Protein AF-A0AB72ZJM1-F1 (afdb_monomer)

Sequence (75 aa):
MLYREAIYNPDSPAARFAEAIVTKNRFGEYGTVYQEFQNGHFLAVDQLVAREASRMSKEAMKLPVREKRYSTANF

pLDDT: mean 88.53, std 11.81, range [52.94, 97.38]

Structure (mmCIF, N/CA/C/O backbone):
data_AF-A0AB72ZJM1-F1
#
_entry.id   AF-A0AB72ZJM1-F1
#
loop_
_atom_site.group_PDB
_atom_site.id
_atom_site.type_symbol
_atom_site.label_atom_id
_atom_site.label_alt_id
_atom_site.label_comp_id
_atom_site.label_asym_id
_atom_site.label_entity_id
_atom_site.label_seq_id
_atom_site.pdbx_PDB_ins_code
_atom_site.Cartn_x
_atom_site.Cartn_y
_atom_site.Cartn_z
_atom_site.occupancy
_atom_site.B_iso_or_equiv
_atom_site.auth_seq_id
_atom_site.auth_comp_id
_atom_site.auth_asym_id
_atom_site.auth_atom_id
_atom_site.pdbx_PDB_model_num
ATOM 1 N N . MET A 1 1 ? 1.582 9.689 3.644 1.00 92.81 1 MET A N 1
ATOM 2 C CA . MET A 1 1 ? 2.771 9.530 2.777 1.00 92.81 1 MET A CA 1
ATOM 3 C C . MET A 1 1 ? 2.521 8.352 1.855 1.00 92.81 1 MET A C 1
ATOM 5 O O . MET A 1 1 ? 1.979 7.366 2.335 1.00 92.81 1 MET A O 1
ATOM 9 N N . LEU A 1 2 ? 2.865 8.458 0.571 1.00 95.06 2 LEU A N 1
ATOM 10 C CA . LEU A 1 2 ? 2.733 7.352 -0.378 1.00 95.06 2 LEU A CA 1
ATOM 11 C C . LEU A 1 2 ? 4.105 6.717 -0.605 1.00 95.06 2 LEU A C 1
ATOM 13 O O . LEU A 1 2 ? 5.059 7.431 -0.911 1.00 95.06 2 LEU A O 1
ATOM 17 N N . TYR A 1 3 ? 4.192 5.400 -0.463 1.00 95.44 3 TYR A N 1
ATOM 18 C CA . TYR A 1 3 ? 5.400 4.631 -0.736 1.00 95.44 3 TYR A CA 1
ATOM 19 C C . TYR A 1 3 ? 5.097 3.509 -1.729 1.00 95.44 3 TYR A C 1
ATOM 21 O O . TYR A 1 3 ? 4.042 2.880 -1.665 1.00 95.44 3 TYR A O 1
ATOM 29 N N . ARG A 1 4 ? 6.005 3.283 -2.681 1.00 94.25 4 ARG A N 1
ATOM 30 C CA . ARG A 1 4 ? 5.870 2.248 -3.709 1.00 94.25 4 ARG A CA 1
ATOM 31 C C . ARG A 1 4 ? 7.174 1.485 -3.841 1.00 94.25 4 ARG A C 1
ATOM 33 O O . ARG A 1 4 ? 8.169 2.045 -4.294 1.00 94.25 4 ARG A O 1
ATOM 40 N N . GLU A 1 5 ? 7.125 0.203 -3.504 1.00 91.44 5 GLU A N 1
ATOM 41 C CA . GLU A 1 5 ? 8.290 -0.681 -3.537 1.00 91.44 5 GLU A CA 1
ATOM 42 C C . GLU A 1 5 ? 8.843 -0.836 -4.959 1.00 91.44 5 GLU A C 1
ATOM 44 O O . GLU A 1 5 ? 10.048 -0.736 -5.149 1.00 91.44 5 GLU A O 1
ATOM 49 N N . ALA A 1 6 ? 7.977 -0.969 -5.974 1.00 93.19 6 ALA A N 1
ATOM 50 C CA . ALA A 1 6 ? 8.392 -1.158 -7.370 1.00 93.19 6 ALA A CA 1
ATOM 51 C C . ALA A 1 6 ? 9.322 -0.067 -7.926 1.00 93.19 6 ALA A C 1
ATOM 53 O O . ALA A 1 6 ? 10.012 -0.309 -8.908 1.00 93.19 6 ALA A O 1
ATOM 54 N N . ILE A 1 7 ? 9.329 1.136 -7.338 1.00 92.44 7 ILE A N 1
ATOM 55 C CA . ILE A 1 7 ? 10.231 2.220 -7.758 1.00 92.44 7 ILE A CA 1
ATOM 56 C C . ILE A 1 7 ? 11.681 1.905 -7.356 1.00 92.44 7 ILE A C 1
ATOM 58 O O . ILE A 1 7 ? 12.613 2.316 -8.041 1.00 92.44 7 ILE A O 1
ATOM 62 N N . TYR A 1 8 ? 11.866 1.172 -6.258 1.00 90.31 8 TYR A N 1
ATOM 63 C CA . TYR A 1 8 ? 13.171 0.841 -5.691 1.00 90.31 8 TYR A CA 1
ATOM 64 C C . TYR A 1 8 ? 13.583 -0.604 -5.981 1.00 90.31 8 TYR A C 1
ATOM 66 O O . TYR A 1 8 ? 14.747 -0.859 -6.275 1.00 90.31 8 TYR A O 1
ATOM 74 N N . ASN A 1 9 ? 12.635 -1.539 -5.907 1.00 90.44 9 ASN A N 1
ATOM 75 C CA . ASN A 1 9 ? 12.834 -2.958 -6.168 1.00 90.44 9 ASN A CA 1
ATOM 76 C C . ASN A 1 9 ? 11.652 -3.521 -6.987 1.00 90.44 9 ASN A C 1
ATOM 78 O O . ASN A 1 9 ? 10.657 -3.973 -6.410 1.00 90.44 9 ASN A O 1
ATOM 82 N N . PRO A 1 10 ? 11.737 -3.481 -8.330 1.00 90.25 10 PRO A N 1
ATOM 83 C CA . PRO A 1 10 ? 10.681 -3.961 -9.224 1.00 90.25 10 PRO A CA 1
ATOM 84 C C . PRO A 1 10 ? 10.352 -5.451 -9.069 1.00 90.25 10 PRO A C 1
ATOM 86 O O . PRO A 1 10 ? 9.206 -5.839 -9.279 1.00 90.25 10 PRO A O 1
ATOM 89 N N . ASP A 1 11 ? 11.330 -6.264 -8.666 1.00 91.00 11 ASP A N 1
ATOM 90 C CA . ASP A 1 11 ? 11.191 -7.720 -8.534 1.00 91.00 11 ASP A CA 1
ATOM 91 C C . ASP A 1 11 ? 10.710 -8.146 -7.138 1.00 91.00 11 ASP A C 1
ATOM 93 O O . ASP A 1 11 ? 10.567 -9.335 -6.841 1.00 91.00 11 ASP A O 1
ATOM 97 N N . SER A 1 12 ? 10.457 -7.178 -6.253 1.00 91.06 12 SER A N 1
ATOM 98 C CA . SER A 1 12 ? 9.959 -7.449 -4.912 1.00 91.06 12 SER A CA 1
ATOM 99 C C . SER A 1 12 ? 8.586 -8.135 -4.943 1.00 91.06 12 SER A C 1
ATOM 101 O O . SER A 1 12 ? 7.711 -7.742 -5.723 1.00 91.06 12 SER A O 1
ATOM 103 N N . PRO A 1 13 ? 8.304 -9.065 -4.006 1.00 92.19 13 PRO A N 1
ATOM 104 C CA . PRO A 1 13 ? 6.950 -9.587 -3.818 1.00 92.19 13 PRO A CA 1
ATOM 105 C C . PRO A 1 13 ? 5.907 -8.482 -3.563 1.00 92.19 13 PRO A C 1
ATOM 107 O O . PRO A 1 13 ? 4.729 -8.670 -3.872 1.00 92.19 13 PRO A O 1
ATOM 110 N N . ALA A 1 14 ? 6.327 -7.322 -3.044 1.00 94.31 14 ALA A N 1
ATOM 111 C CA . ALA A 1 14 ? 5.470 -6.177 -2.756 1.00 94.31 14 ALA A CA 1
ATOM 112 C C . ALA A 1 14 ? 5.400 -5.134 -3.887 1.00 94.31 14 ALA A C 1
ATOM 114 O O . ALA A 1 14 ? 4.699 -4.136 -3.742 1.00 94.31 14 ALA A O 1
ATOM 115 N N . ALA A 1 15 ? 6.076 -5.347 -5.023 1.00 94.44 15 ALA A N 1
ATOM 116 C CA . ALA A 1 15 ? 6.188 -4.365 -6.107 1.00 94.44 15 ALA A CA 1
ATOM 117 C C . ALA A 1 15 ? 4.827 -3.867 -6.636 1.00 94.44 15 ALA A C 1
ATOM 119 O O . ALA A 1 15 ? 4.656 -2.688 -6.952 1.00 94.44 15 ALA A O 1
ATOM 120 N N . ARG A 1 16 ? 3.827 -4.752 -6.683 1.00 94.44 16 ARG A N 1
ATOM 121 C CA . ARG A 1 16 ? 2.471 -4.418 -7.147 1.00 94.44 16 ARG A CA 1
ATOM 122 C C . ARG A 1 16 ? 1.672 -3.550 -6.163 1.00 94.44 16 ARG A C 1
ATOM 124 O O . ARG A 1 16 ? 0.661 -2.966 -6.546 1.00 94.44 16 ARG A O 1
ATOM 131 N N . PHE A 1 17 ? 2.109 -3.450 -4.907 1.00 96.44 17 PHE A N 1
ATOM 132 C CA . PHE A 1 17 ? 1.395 -2.730 -3.858 1.00 96.44 17 PHE A CA 1
ATOM 133 C C . PHE A 1 17 ? 1.966 -1.326 -3.633 1.00 96.44 17 PHE A C 1
ATOM 135 O O . PHE A 1 17 ? 3.163 -1.058 -3.760 1.00 96.44 17 PHE A O 1
ATOM 142 N N . ALA A 1 18 ? 1.075 -0.414 -3.271 1.00 96.69 18 ALA A N 1
ATOM 143 C CA . ALA A 1 18 ? 1.372 0.913 -2.774 1.00 96.69 18 ALA A CA 1
ATOM 144 C C . ALA A 1 18 ? 0.966 1.004 -1.298 1.00 96.69 18 ALA A C 1
ATOM 146 O O . ALA A 1 18 ? -0.131 0.596 -0.914 1.00 96.69 18 ALA A O 1
ATOM 147 N N . GLU A 1 19 ? 1.851 1.565 -0.479 1.00 96.62 19 GLU A N 1
ATOM 148 C CA . GLU A 1 19 ? 1.637 1.806 0.945 1.00 96.62 19 GLU A CA 1
ATOM 149 C C . GLU A 1 19 ? 1.171 3.257 1.147 1.00 96.62 19 GLU A C 1
ATOM 151 O O . GLU A 1 19 ? 1.924 4.215 0.939 1.00 96.62 19 GLU A O 1
ATOM 156 N N . ALA A 1 20 ? -0.078 3.430 1.575 1.00 96.19 20 ALA A N 1
ATOM 157 C CA . ALA A 1 20 ? -0.626 4.690 2.054 1.00 96.19 20 ALA A CA 1
ATOM 158 C C . ALA A 1 20 ? -0.411 4.784 3.571 1.00 96.19 20 ALA A C 1
ATOM 160 O O . ALA A 1 20 ? -1.187 4.272 4.379 1.00 96.19 20 ALA A O 1
ATOM 161 N N . ILE A 1 21 ? 0.682 5.437 3.962 1.00 96.38 21 ILE A N 1
ATOM 162 C CA . ILE A 1 21 ? 1.114 5.546 5.356 1.00 96.38 21 ILE A CA 1
ATOM 163 C C . ILE A 1 21 ? 0.470 6.788 5.975 1.00 96.38 21 ILE A C 1
ATOM 165 O O . ILE A 1 21 ? 0.810 7.933 5.639 1.00 96.38 21 ILE A O 1
ATOM 169 N N . VAL A 1 22 ? -0.470 6.559 6.884 1.00 96.12 22 VAL A N 1
ATOM 170 C CA . VAL A 1 22 ? -1.185 7.584 7.642 1.00 96.12 22 VAL A CA 1
ATOM 171 C C . VAL A 1 22 ? -0.328 7.978 8.840 1.00 96.12 22 VAL A C 1
ATOM 173 O O . VAL A 1 22 ? -0.359 7.342 9.889 1.00 96.12 22 VAL A O 1
ATOM 176 N N . THR A 1 23 ? 0.460 9.038 8.668 1.00 95.69 23 THR A N 1
ATOM 177 C CA . THR A 1 23 ? 1.353 9.572 9.712 1.00 95.69 23 THR A CA 1
ATOM 178 C C . THR A 1 23 ? 0.722 10.688 10.542 1.00 95.69 23 THR A C 1
ATOM 180 O O . THR A 1 23 ? 1.217 11.006 11.618 1.00 95.69 23 THR A O 1
ATOM 183 N N . LYS A 1 24 ? -0.356 11.312 10.049 1.00 95.19 24 LYS A N 1
ATOM 184 C CA . LYS A 1 24 ? -1.073 12.398 10.726 1.00 95.19 24 LYS A CA 1
ATOM 185 C C . LYS A 1 24 ? -2.580 12.198 10.570 1.00 95.19 24 LYS A C 1
ATOM 187 O O . LYS A 1 24 ? -3.078 12.201 9.449 1.00 95.19 24 LYS A O 1
ATOM 192 N N . ASN A 1 25 ? -3.289 12.054 11.687 1.00 94.56 25 ASN A N 1
ATOM 193 C CA . ASN A 1 25 ? -4.735 11.869 11.756 1.00 94.56 25 ASN A CA 1
ATOM 194 C C . ASN A 1 25 ? -5.257 12.572 13.021 1.00 94.56 25 ASN A C 1
ATOM 196 O O . ASN A 1 25 ? -4.608 12.521 14.062 1.00 94.56 25 ASN A O 1
ATOM 200 N N . ARG A 1 26 ? -6.391 13.275 12.922 1.00 94.69 26 ARG A N 1
ATOM 201 C CA . ARG A 1 26 ? -7.005 13.995 14.054 1.00 94.69 26 ARG A CA 1
ATOM 202 C C . ARG A 1 26 ? -8.052 13.175 14.803 1.00 94.69 26 ARG A C 1
ATOM 204 O O . ARG A 1 26 ? -8.335 13.496 15.949 1.00 94.69 26 ARG A O 1
ATOM 211 N N . PHE A 1 27 ? -8.651 12.187 14.145 1.00 94.38 27 PHE A N 1
ATOM 212 C CA . PHE A 1 27 ? -9.897 11.566 14.603 1.00 94.38 27 PHE A CA 1
ATOM 213 C C . PHE A 1 27 ? -9.842 10.035 14.609 1.00 94.38 27 PHE A C 1
ATOM 215 O O . PHE A 1 27 ? -10.864 9.389 14.800 1.00 94.38 27 PHE A O 1
ATOM 222 N N . GLY A 1 28 ? -8.669 9.444 14.385 1.00 91.88 28 GLY A N 1
ATOM 223 C CA . GLY A 1 28 ? -8.525 7.997 14.324 1.00 91.88 28 GLY A CA 1
ATOM 224 C C . GLY A 1 28 ? -7.078 7.548 14.412 1.00 91.88 28 GLY A C 1
ATOM 225 O O . GLY A 1 28 ? -6.174 8.341 14.684 1.00 91.88 28 GLY A O 1
ATOM 226 N N . GLU A 1 29 ? -6.880 6.260 14.167 1.00 93.88 29 GLU A N 1
ATOM 227 C CA . GLU A 1 29 ? -5.581 5.622 14.303 1.00 93.88 29 GLU A CA 1
ATOM 228 C C . GLU A 1 29 ? -4.618 5.994 13.171 1.00 93.88 29 GLU A C 1
ATOM 230 O O . GLU A 1 29 ? -5.001 6.394 12.062 1.00 93.88 29 GLU A O 1
ATOM 235 N N . TYR A 1 30 ? -3.336 5.860 13.496 1.00 95.31 30 TYR A N 1
ATOM 236 C CA . TYR A 1 30 ? -2.251 5.834 12.530 1.00 95.31 30 TYR A CA 1
ATOM 237 C C . TYR A 1 30 ? -2.096 4.425 11.979 1.00 95.31 30 TYR A C 1
ATOM 239 O O . TYR A 1 30 ? -2.448 3.444 12.630 1.00 95.31 30 TYR A O 1
ATOM 247 N N . GLY A 1 31 ? -1.511 4.307 10.796 1.00 95.00 31 GLY A N 1
ATOM 248 C CA . GLY A 1 31 ? -1.294 2.995 10.214 1.00 95.00 31 GLY A CA 1
ATOM 249 C C . GLY A 1 31 ? -0.852 3.054 8.772 1.00 95.00 31 GLY A C 1
ATOM 250 O O . GLY A 1 31 ? -0.591 4.119 8.214 1.00 95.00 31 GLY A O 1
ATOM 251 N N . THR A 1 32 ? -0.760 1.876 8.174 1.00 96.25 32 THR A N 1
ATOM 252 C CA . THR A 1 32 ? -0.475 1.721 6.751 1.00 96.25 32 THR A CA 1
ATOM 253 C C . THR A 1 32 ? -1.628 0.973 6.119 1.00 96.25 32 THR A C 1
ATOM 255 O O . THR A 1 32 ? -1.981 -0.112 6.578 1.00 96.25 32 THR A O 1
ATOM 258 N N . VAL A 1 33 ? -2.204 1.570 5.082 1.00 96.19 33 VAL A N 1
ATOM 259 C CA . VAL A 1 33 ? -3.203 0.935 4.225 1.00 96.19 33 VAL A CA 1
ATOM 260 C C . VAL A 1 33 ? -2.522 0.569 2.919 1.00 96.19 33 VAL A C 1
ATOM 262 O O . VAL A 1 33 ? -1.730 1.348 2.389 1.00 96.19 33 VAL A O 1
ATOM 265 N N . TYR A 1 34 ? -2.823 -0.610 2.403 1.00 97.38 34 TYR A N 1
ATOM 266 C CA . TYR A 1 34 ? -2.264 -1.109 1.158 1.00 97.38 34 TYR A CA 1
ATOM 267 C C . TYR A 1 34 ? -3.289 -0.977 0.037 1.00 97.38 34 TYR A C 1
ATOM 269 O O . TYR A 1 34 ? -4.480 -1.215 0.239 1.00 97.38 34 TYR A O 1
ATOM 277 N N . GLN A 1 35 ? -2.833 -0.612 -1.152 1.00 96.94 35 GLN A N 1
ATOM 278 C CA . GLN A 1 35 ? -3.633 -0.634 -2.375 1.00 96.94 35 GLN A CA 1
ATOM 279 C C . GLN A 1 35 ? -2.800 -1.235 -3.497 1.00 96.94 35 GLN A C 1
ATOM 281 O O . GLN A 1 35 ? -1.589 -1.027 -3.542 1.00 96.94 35 GLN A O 1
ATOM 286 N N . GLU A 1 36 ? -3.416 -1.984 -4.402 1.00 96.25 36 GLU A N 1
ATOM 287 C CA . GLU A 1 36 ? -2.712 -2.413 -5.608 1.00 96.25 36 GLU A CA 1
ATOM 288 C C . GLU A 1 36 ? -2.625 -1.231 -6.576 1.00 96.25 36 GLU A C 1
ATOM 290 O O . GLU A 1 36 ? -3.579 -0.466 -6.719 1.00 96.25 36 GLU A O 1
ATOM 295 N N . PHE A 1 37 ? -1.465 -1.043 -7.203 1.00 95.44 37 PHE A N 1
ATOM 296 C CA . PHE A 1 37 ? -1.260 0.024 -8.174 1.00 95.44 37 PHE A CA 1
ATOM 297 C 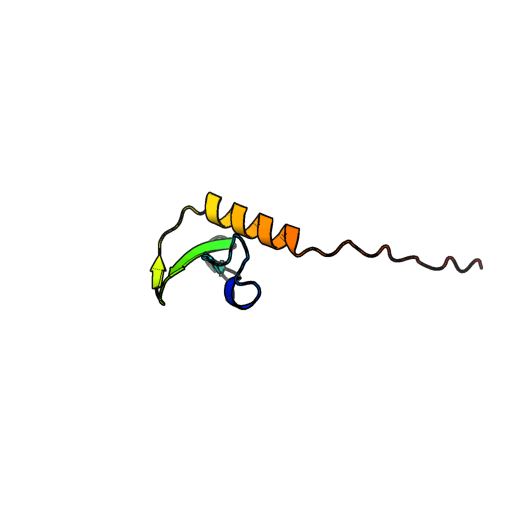C . PHE A 1 37 ? -0.971 -0.569 -9.545 1.00 95.44 37 PHE A C 1
ATOM 299 O O . PHE A 1 37 ? 0.129 -1.059 -9.807 1.00 95.44 37 PHE A O 1
ATOM 306 N N . GLN A 1 38 ? -1.949 -0.468 -10.438 1.00 94.12 38 GLN A N 1
ATOM 307 C CA . GLN A 1 38 ? -1.873 -1.020 -11.783 1.00 94.12 38 GLN A CA 1
ATOM 308 C C . GLN A 1 38 ? -2.222 0.062 -12.802 1.00 94.12 38 GLN A C 1
ATOM 310 O O . GLN A 1 38 ? -3.261 0.710 -12.705 1.00 94.12 38 GLN A O 1
ATOM 315 N N . ASN A 1 39 ? -1.345 0.275 -13.788 1.00 92.62 39 ASN A N 1
ATOM 316 C CA . ASN A 1 39 ? -1.578 1.190 -14.914 1.00 92.62 39 ASN A CA 1
ATOM 317 C C . ASN A 1 39 ? -2.073 2.591 -14.498 1.00 92.62 39 ASN A C 1
ATOM 319 O O . ASN A 1 39 ? -2.985 3.142 -15.111 1.00 92.62 39 ASN A O 1
ATOM 323 N N . GLY A 1 40 ? -1.513 3.157 -13.425 1.00 92.88 40 GLY A N 1
ATOM 324 C CA . GLY A 1 40 ? -1.887 4.492 -12.944 1.00 92.88 40 GLY A CA 1
ATOM 325 C C . GLY A 1 40 ? -3.075 4.540 -11.977 1.00 92.88 40 GLY A C 1
ATOM 326 O O . GLY A 1 40 ? -3.392 5.621 -11.489 1.00 92.88 40 GLY A O 1
ATOM 327 N N . HIS A 1 41 ? -3.713 3.407 -11.674 1.00 95.81 41 HIS A N 1
ATOM 328 C CA . HIS A 1 41 ? -4.931 3.343 -10.865 1.00 95.81 41 HIS A CA 1
ATOM 329 C C . HIS A 1 41 ? -4.708 2.571 -9.565 1.00 95.81 41 HIS A C 1
ATOM 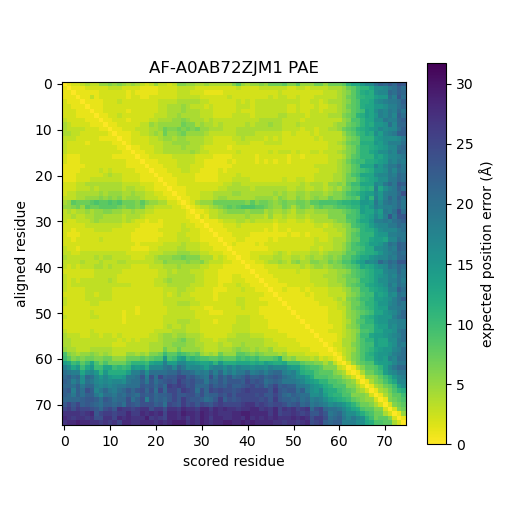331 O O . HIS A 1 41 ? -3.951 1.600 -9.529 1.00 95.81 41 HIS A O 1
ATOM 337 N N . PHE A 1 42 ? -5.398 3.004 -8.506 1.00 96.62 42 PHE A N 1
ATOM 338 C CA . PHE A 1 42 ? -5.435 2.309 -7.223 1.00 96.62 42 PHE A CA 1
ATOM 339 C C . PHE A 1 42 ? -6.619 1.348 -7.178 1.00 96.62 42 PHE A C 1
ATOM 341 O O . PHE A 1 42 ? -7.762 1.752 -7.398 1.00 96.62 42 PHE A O 1
ATOM 348 N N . LEU A 1 43 ? -6.338 0.089 -6.866 1.00 96.62 43 LEU A N 1
ATOM 349 C CA . LEU A 1 43 ? -7.318 -0.981 -6.757 1.00 96.62 43 LEU A CA 1
ATOM 350 C C . LEU A 1 43 ? -7.404 -1.474 -5.311 1.00 96.62 43 LEU A C 1
ATOM 352 O O . LEU A 1 43 ? -6.433 -1.430 -4.545 1.00 96.62 43 LEU A O 1
ATOM 356 N N . ALA A 1 44 ? -8.597 -1.933 -4.938 1.00 96.50 44 ALA A N 1
ATOM 357 C CA . ALA A 1 44 ? -8.813 -2.569 -3.650 1.00 96.50 44 ALA A CA 1
ATOM 358 C C . ALA A 1 44 ? -8.019 -3.879 -3.576 1.00 96.50 44 ALA A C 1
ATOM 360 O O . ALA A 1 44 ? -7.950 -4.630 -4.544 1.00 96.50 44 ALA A O 1
ATOM 361 N N . VAL A 1 45 ? -7.441 -4.150 -2.409 1.00 96.62 45 VAL A N 1
ATOM 362 C CA . VAL A 1 45 ? -6.636 -5.345 -2.159 1.00 96.62 45 VAL A CA 1
ATOM 363 C C . VAL A 1 45 ? -6.890 -5.857 -0.750 1.00 96.62 45 VAL A C 1
ATOM 365 O O . VAL A 1 45 ? -7.178 -5.076 0.167 1.00 96.62 45 VAL A O 1
ATOM 368 N N . ASP A 1 46 ? -6.744 -7.167 -0.575 1.00 97.12 46 ASP A N 1
ATOM 369 C CA . ASP A 1 46 ? -6.677 -7.777 0.746 1.00 97.12 46 ASP A CA 1
ATOM 370 C C . ASP A 1 46 ? -5.468 -7.226 1.522 1.00 97.12 46 ASP A C 1
ATOM 372 O O . ASP A 1 46 ? -4.306 -7.372 1.128 1.00 97.12 46 ASP A O 1
ATOM 376 N N . GLN A 1 47 ? -5.763 -6.574 2.647 1.00 96.75 47 GLN A N 1
ATOM 377 C CA . GLN A 1 47 ? -4.764 -5.922 3.485 1.00 96.75 47 GLN A CA 1
ATOM 378 C C . GLN A 1 47 ? -3.803 -6.920 4.134 1.00 96.75 47 GLN A C 1
ATOM 380 O O . GLN A 1 47 ? -2.646 -6.575 4.366 1.00 96.75 47 GLN A O 1
ATOM 385 N N . LEU A 1 48 ? -4.251 -8.140 4.441 1.00 96.69 48 LEU A N 1
ATOM 386 C CA . LEU A 1 48 ? -3.409 -9.161 5.060 1.00 96.69 48 LEU A CA 1
ATOM 387 C C . LEU A 1 48 ? -2.364 -9.657 4.068 1.00 96.69 48 LEU A C 1
ATOM 389 O O . LEU A 1 48 ? -1.178 -9.656 4.394 1.00 96.69 48 LEU A O 1
ATOM 393 N N . VAL A 1 49 ? -2.796 -9.974 2.847 1.00 95.81 49 VAL A N 1
ATOM 394 C CA . VAL A 1 49 ? -1.914 -10.433 1.765 1.00 95.81 49 VAL A CA 1
ATOM 395 C C . VAL A 1 49 ? -0.874 -9.367 1.429 1.00 95.81 49 VAL A C 1
ATOM 397 O O . VAL A 1 49 ? 0.324 -9.651 1.380 1.00 95.81 49 VAL A O 1
ATOM 400 N N . ALA A 1 50 ? -1.310 -8.118 1.252 1.00 95.88 50 ALA A N 1
ATOM 401 C CA . ALA A 1 50 ? -0.400 -7.024 0.933 1.00 95.88 50 ALA A CA 1
ATOM 402 C C . ALA A 1 50 ? 0.590 -6.748 2.077 1.00 95.88 50 ALA A C 1
ATOM 404 O O . ALA A 1 50 ? 1.786 -6.569 1.839 1.00 95.88 50 ALA A O 1
ATOM 405 N N . ARG A 1 51 ? 0.125 -6.797 3.331 1.00 96.12 51 ARG A N 1
ATOM 406 C CA . ARG A 1 51 ? 0.982 -6.644 4.512 1.00 96.12 51 ARG A CA 1
ATOM 407 C C . ARG A 1 51 ? 2.040 -7.742 4.602 1.00 96.12 51 ARG A C 1
ATOM 409 O O . ARG A 1 51 ? 3.183 -7.445 4.946 1.00 96.12 51 ARG A O 1
ATOM 416 N N . GLU A 1 52 ? 1.681 -8.991 4.323 1.00 96.12 52 GLU A N 1
ATOM 417 C CA . GLU A 1 52 ? 2.623 -10.114 4.338 1.00 96.12 52 GLU A CA 1
ATOM 418 C C . GLU A 1 52 ? 3.677 -9.985 3.238 1.00 96.12 52 GLU A C 1
ATOM 420 O O . GLU A 1 52 ? 4.868 -10.110 3.529 1.00 96.12 52 GLU A O 1
ATOM 425 N N . ALA A 1 53 ? 3.271 -9.632 2.016 1.00 94.62 53 ALA A N 1
ATOM 426 C CA . ALA A 1 53 ? 4.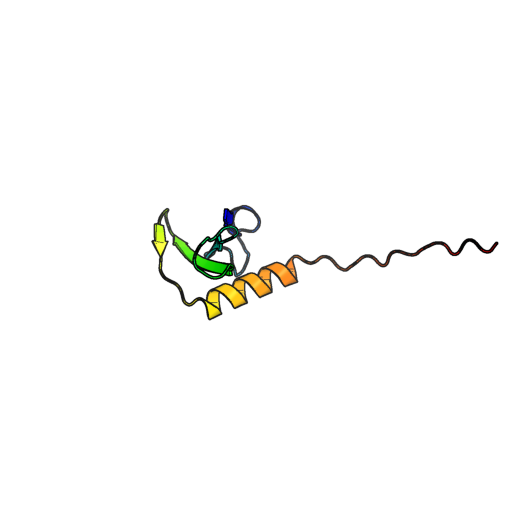195 -9.376 0.915 1.00 94.62 53 ALA A CA 1
ATOM 427 C C . ALA A 1 53 ? 5.173 -8.231 1.238 1.00 94.62 53 ALA A C 1
ATOM 429 O O . ALA A 1 53 ? 6.386 -8.378 1.063 1.00 94.62 53 ALA A O 1
ATOM 430 N N . SER A 1 54 ? 4.671 -7.116 1.783 1.00 93.94 54 SER A N 1
ATOM 431 C CA . SER A 1 54 ? 5.503 -5.996 2.241 1.00 93.94 54 SER A CA 1
ATOM 432 C C . SER A 1 54 ? 6.452 -6.394 3.372 1.00 93.94 54 SER A C 1
ATOM 434 O O . SER A 1 54 ? 7.602 -5.954 3.389 1.00 93.94 54 SER A O 1
ATOM 436 N N . ARG A 1 55 ? 6.016 -7.243 4.314 1.00 94.00 55 ARG A N 1
ATOM 437 C CA . ARG A 1 55 ? 6.886 -7.762 5.381 1.00 94.00 55 ARG A CA 1
ATOM 438 C C . ARG A 1 55 ? 8.02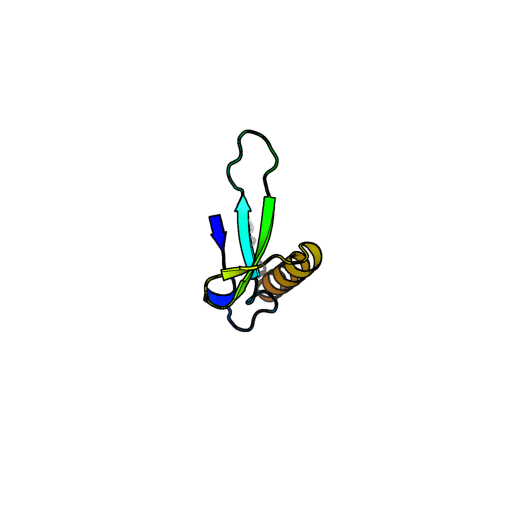9 -8.591 4.800 1.00 94.00 55 ARG A C 1
ATOM 440 O O . ARG A 1 55 ? 9.177 -8.344 5.157 1.00 9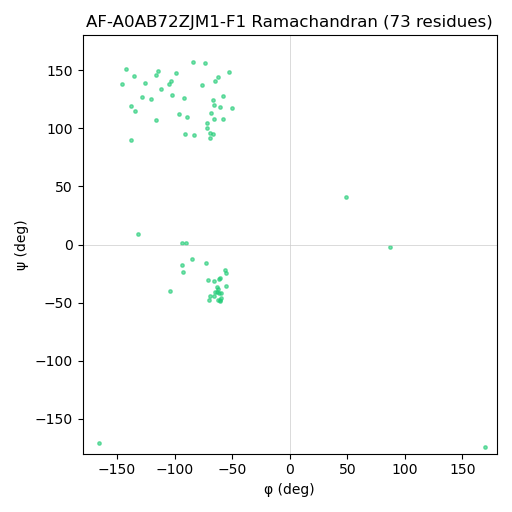4.00 55 ARG A O 1
ATOM 447 N N . MET A 1 56 ? 7.725 -9.516 3.889 1.00 91.12 56 MET A N 1
ATOM 448 C CA . MET A 1 56 ? 8.733 -10.355 3.234 1.00 91.12 56 MET A CA 1
ATOM 449 C C . MET A 1 56 ? 9.759 -9.517 2.464 1.00 91.12 56 MET A C 1
ATOM 451 O O . MET A 1 56 ? 10.954 -9.784 2.573 1.00 91.12 56 MET A O 1
ATOM 455 N N . SER A 1 57 ? 9.324 -8.466 1.753 1.00 89.56 57 SER A N 1
ATOM 456 C CA . SER A 1 57 ? 10.256 -7.545 1.080 1.00 89.56 57 SER A CA 1
ATOM 457 C C . SER A 1 57 ? 11.193 -6.856 2.076 1.00 89.56 57 SER A C 1
ATOM 459 O O . SER A 1 57 ? 12.411 -6.854 1.903 1.00 89.56 57 SER A O 1
ATOM 461 N N . LYS A 1 58 ? 10.637 -6.322 3.173 1.00 88.12 58 LYS A N 1
ATOM 462 C CA . LYS A 1 58 ? 11.407 -5.621 4.215 1.00 8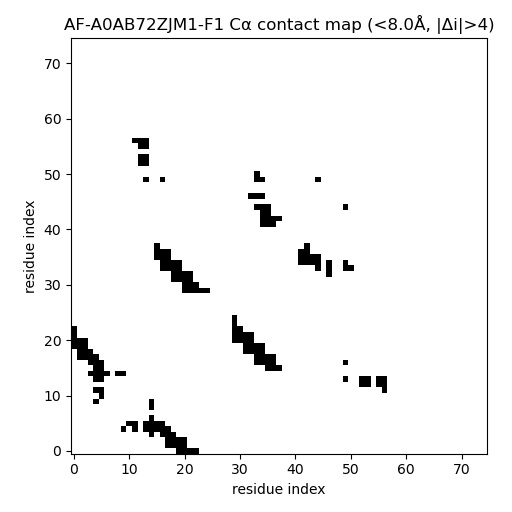8.12 58 LYS A CA 1
ATOM 463 C C . LYS A 1 58 ? 12.410 -6.543 4.913 1.00 88.12 58 LYS A C 1
ATOM 465 O O . LYS A 1 58 ? 13.498 -6.095 5.267 1.00 88.12 58 LYS A O 1
ATOM 470 N N . GLU A 1 59 ? 12.062 -7.810 5.121 1.00 87.25 59 GLU A N 1
ATOM 471 C CA . GLU A 1 59 ? 12.968 -8.818 5.682 1.00 87.25 59 GLU A CA 1
ATOM 472 C C . GLU A 1 59 ? 14.095 -9.177 4.712 1.00 87.25 59 GLU A C 1
ATOM 474 O O . GLU A 1 59 ? 15.252 -9.185 5.124 1.00 87.25 59 GLU A O 1
ATOM 479 N N . ALA A 1 60 ? 13.787 -9.373 3.427 1.00 82.19 60 ALA A N 1
ATOM 480 C CA . ALA A 1 60 ? 14.794 -9.633 2.399 1.00 82.19 60 ALA A CA 1
ATOM 481 C C . ALA A 1 60 ? 15.790 -8.469 2.234 1.00 82.19 60 ALA A C 1
ATOM 483 O O . ALA A 1 60 ? 16.953 -8.688 1.902 1.00 82.19 60 ALA A O 1
ATOM 484 N N . MET A 1 61 ? 15.354 -7.233 2.497 1.00 75.25 61 MET A N 1
ATOM 485 C CA . MET A 1 61 ? 16.183 -6.032 2.366 1.00 75.25 61 MET A CA 1
ATOM 486 C C . MET A 1 61 ? 17.051 -5.732 3.601 1.00 75.25 61 MET A C 1
ATOM 488 O O . MET A 1 61 ? 17.968 -4.909 3.527 1.00 75.25 61 MET A O 1
ATOM 492 N N . LYS A 1 62 ? 16.813 -6.389 4.747 1.00 75.19 62 LYS A N 1
ATOM 493 C CA . LYS A 1 62 ? 17.679 -6.252 5.928 1.00 75.19 62 LYS A CA 1
ATOM 494 C C . LYS A 1 62 ? 19.007 -6.972 5.681 1.00 75.19 62 LYS A C 1
ATOM 496 O O . LYS A 1 62 ? 19.117 -8.182 5.842 1.00 75.19 62 LYS A O 1
ATOM 501 N N . LEU A 1 63 ? 20.038 -6.199 5.341 1.00 59.66 63 LEU A N 1
ATOM 502 C CA . LEU A 1 63 ? 21.433 -6.652 5.356 1.00 59.66 63 LEU A CA 1
ATOM 503 C C . LEU A 1 63 ? 21.795 -7.256 6.730 1.00 59.66 63 LEU A C 1
ATOM 505 O O . LEU A 1 63 ? 21.283 -6.781 7.752 1.00 59.66 63 LEU A O 1
ATOM 509 N N . PRO A 1 64 ? 22.699 -8.256 6.793 1.00 62.56 64 PRO A N 1
ATOM 510 C CA . PRO A 1 64 ? 23.140 -8.811 8.065 1.00 62.56 64 PRO A CA 1
ATOM 511 C C . PRO A 1 64 ? 23.746 -7.694 8.918 1.00 62.56 64 PRO A C 1
ATOM 513 O O . PRO A 1 64 ? 24.614 -6.944 8.463 1.00 62.56 64 PRO A O 1
ATOM 516 N N . VAL A 1 65 ? 23.262 -7.564 10.155 1.00 63.06 65 VAL A N 1
ATOM 517 C CA . VAL A 1 65 ? 23.775 -6.591 11.123 1.00 63.06 65 VAL A CA 1
ATOM 518 C C . VAL A 1 65 ? 25.263 -6.873 11.310 1.00 63.06 65 VAL A C 1
ATOM 520 O O . VAL A 1 65 ? 25.644 -7.881 11.898 1.00 63.06 65 VAL A O 1
ATOM 523 N N . ARG A 1 66 ? 26.121 -5.998 10.779 1.00 64.12 66 ARG A N 1
ATOM 524 C CA . ARG A 1 66 ? 27.565 -6.093 10.985 1.00 64.12 66 ARG A CA 1
ATOM 525 C C . ARG A 1 66 ? 27.817 -5.848 12.472 1.00 64.12 66 ARG A C 1
ATOM 527 O O . ARG A 1 66 ? 27.622 -4.725 12.938 1.00 64.12 66 ARG A O 1
ATOM 534 N N . GLU A 1 67 ? 28.184 -6.894 13.215 1.00 68.56 67 GLU A N 1
ATOM 535 C CA . GLU A 1 67 ? 28.521 -6.784 14.637 1.00 68.56 67 GLU A CA 1
ATOM 536 C C . GLU A 1 67 ? 29.529 -5.649 14.829 1.00 68.56 67 GLU A C 1
ATOM 538 O O . GLU A 1 67 ? 30.639 -5.670 14.284 1.00 68.56 67 GLU A O 1
ATOM 543 N N . LYS A 1 68 ? 29.129 -4.623 15.587 1.00 67.38 68 LYS A N 1
ATOM 544 C CA . LYS A 1 68 ? 30.035 -3.552 15.991 1.00 67.38 68 LYS A CA 1
ATOM 545 C C . LYS A 1 68 ? 31.026 -4.156 16.981 1.00 67.38 68 LYS A C 1
ATOM 547 O O . LYS A 1 68 ? 30.7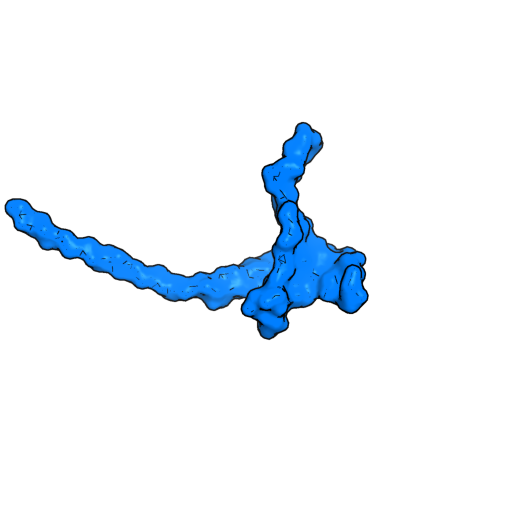30 -4.283 18.164 1.00 67.38 68 LYS A O 1
ATOM 552 N N . ARG A 1 69 ? 32.199 -4.553 16.485 1.00 68.19 69 ARG A N 1
ATOM 553 C CA . ARG A 1 69 ? 33.341 -4.935 17.320 1.00 68.19 69 ARG A CA 1
ATOM 554 C C . ARG A 1 69 ? 33.865 -3.673 17.995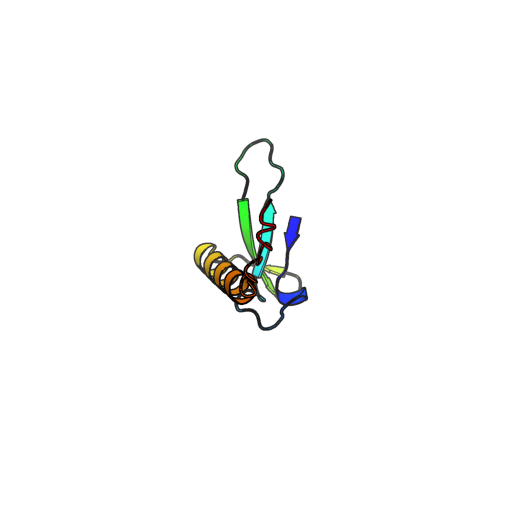 1.00 68.19 69 ARG A C 1
ATOM 556 O O . ARG A 1 69 ? 34.660 -2.941 17.413 1.00 68.19 69 ARG A O 1
ATOM 563 N N . TYR A 1 70 ? 33.362 -3.379 19.188 1.00 73.69 70 TYR A N 1
ATOM 564 C CA . TYR A 1 70 ? 33.951 -2.353 20.038 1.00 73.69 70 TYR A CA 1
ATOM 565 C C . TYR A 1 70 ? 35.337 -2.840 20.472 1.00 73.69 70 TYR A C 1
ATOM 567 O O . TYR A 1 70 ? 35.469 -3.941 21.004 1.00 73.69 70 TYR A O 1
ATOM 575 N N . SER A 1 71 ? 36.377 -2.047 20.215 1.00 72.81 71 SER A N 1
ATOM 576 C CA . SER A 1 71 ? 37.706 -2.304 20.764 1.00 72.81 71 SER A CA 1
ATOM 577 C C . SER A 1 71 ? 37.650 -2.066 22.269 1.00 72.81 71 SER A C 1
ATOM 579 O O . SER A 1 71 ? 37.447 -0.932 22.704 1.00 72.81 71 SER A O 1
ATOM 581 N N . THR A 1 72 ? 37.819 -3.114 23.068 1.00 67.00 72 THR A N 1
ATOM 582 C CA . THR A 1 72 ? 38.046 -2.977 24.508 1.00 67.00 72 THR A CA 1
ATOM 583 C C . THR A 1 72 ? 39.407 -2.319 24.712 1.00 67.00 72 THR A C 1
ATOM 585 O O . THR A 1 72 ? 40.440 -2.984 24.657 1.00 67.00 72 THR A O 1
ATOM 588 N N . ALA A 1 73 ? 39.423 -0.998 24.884 1.00 64.19 73 ALA A N 1
ATOM 589 C CA . ALA A 1 73 ? 40.581 -0.312 25.432 1.00 64.19 73 ALA A CA 1
ATOM 590 C C . ALA A 1 73 ? 40.640 -0.663 26.924 1.00 64.19 73 ALA A C 1
ATOM 592 O O . ALA A 1 73 ? 39.814 -0.194 27.707 1.00 64.19 73 ALA A O 1
ATOM 593 N N . ASN A 1 74 ? 41.562 -1.554 27.287 1.00 57.69 74 ASN A N 1
ATOM 594 C CA . ASN A 1 74 ? 41.918 -1.792 28.680 1.00 57.69 74 ASN A CA 1
ATOM 595 C C . ASN A 1 74 ? 42.567 -0.507 29.217 1.00 57.69 74 ASN A C 1
ATOM 597 O O . ASN A 1 74 ? 43.556 -0.047 28.642 1.00 57.69 74 ASN A O 1
ATOM 601 N N . PHE A 1 75 ? 41.958 0.070 30.254 1.00 52.94 75 PHE A N 1
ATOM 602 C CA . PHE A 1 75 ? 42.543 1.130 31.077 1.00 52.94 75 PHE A CA 1
ATOM 603 C C . PHE A 1 75 ? 43.516 0.536 32.094 1.00 52.94 75 PHE A C 1
ATOM 605 O O . PHE A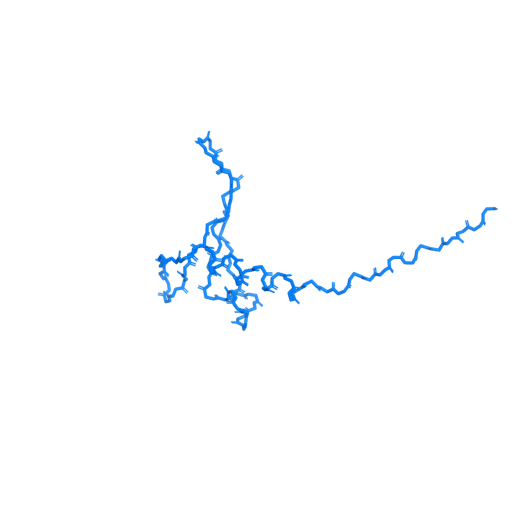 1 75 ? 43.243 -0.592 32.568 1.00 52.94 75 PHE A O 1
#

Nearest PDB structures (foldseek):
  2q6t-assembly1_A  TM=9.039E-01  e=2.064E-02  Thermus aquaticus
  7t22-assembly1_F  TM=9.222E-01  e=5.248E-02  Escherichia coli K-12
  2q6t-assembly2_B  TM=8.507E-01  e=3.079E-02  Thermus aquaticus
  4nmn-assembly1_A  TM=8.755E-01  e=2.431E-01  Aquifex aeolicus VF5
  8hwi-assembly3_E  TM=3.928E-01  e=2.864E+00  Larkinella arboricola

Organism: NCBI:txid992134

Mean predicted aligned error: 7.35 Å

Radius of gyration: 17.72 Å; Cα contacts (8 Å, |Δi|>4): 93; chains: 1; bounding box: 52×24×46 Å

Foldseek 3Di:
DKDAVCVPPVPQLLNQKIWDFAPDDDPDDTDTAIFGADPNDTHDDDRVSNVVSVVVRVVVPDDPDPPPPDPPPDD

Secondary structure (DSSP, 8-state):
-EEEGGGT-TTSTTTTEEEEEE---SSS--EEEEEEEETTEEE---HHHHHHHHHHHHHHH--------------

Solvent-accessible surface area (backbone atoms only — not comparable to full-atom values): 4656 Å² total; per-residue (Å²): 88,83,46,54,46,36,83,82,38,64,87,37,79,26,24,56,37,29,39,43,35,43,83,78,68,95,86,62,79,70,51,72,47,54,28,32,58,54,98,94,40,82,40,91,53,64,54,65,62,49,51,50,28,43,48,52,40,55,57,72,66,56,70,81,81,75,79,82,80,74,80,82,77,83,128